Protein AF-A0A1Q3SQ73-F1 (afdb_monomer)

Nearest PDB structures (foldseek):
  5zgh-assembly1_K  TM=6.640E-01  e=5.331E+00  Cyanidioschyzon merolae strain 10D
  7blz-assembly1_K  TM=6.753E-01  e=7.425E+00  Cyanidioschyzon merolae strain 10D
  5zgb-assembly1_K  TM=6.722E-01  e=7.425E+00  Cyanidioschyzon merolae strain 10D

Sequence (64 aa):
MNVVQLVMFAWVSVWVLCDSFMPSMAHVDKLRACAIAAFVAAYTNNAHGELWKVLKRKKREDLR

Foldseek 3Di:
DDLVVQLVVQLVVLLVVCCVPPVVDDPVVNVVSSVVSSVVSSVVVVVVVVVVVVVVVVVVVVVD

Structure (mmCIF, N/CA/C/O backbone):
data_AF-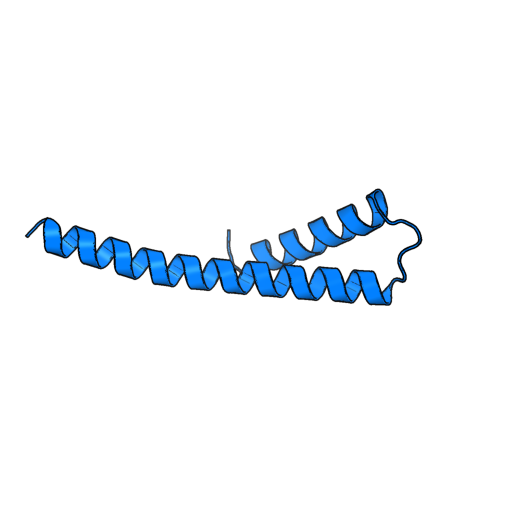A0A1Q3SQ73-F1
#
_entry.id   AF-A0A1Q3SQ73-F1
#
loop_
_atom_site.group_PDB
_atom_site.id
_atom_site.type_symbol
_atom_site.label_atom_id
_atom_site.label_alt_id
_atom_site.label_comp_id
_atom_site.label_asym_id
_atom_site.label_entity_id
_atom_site.label_seq_id
_atom_site.pdbx_PDB_ins_code
_atom_site.Cartn_x
_atom_site.Cartn_y
_atom_site.Cartn_z
_atom_site.occupancy
_atom_site.B_iso_or_equiv
_atom_site.auth_seq_id
_atom_site.auth_comp_id
_atom_site.auth_asym_id
_atom_site.auth_atom_id
_atom_site.pdbx_PDB_model_num
ATOM 1 N N . MET A 1 1 ? -4.610 -10.311 9.497 1.00 75.81 1 MET A N 1
ATOM 2 C CA . MET A 1 1 ? -3.272 -10.235 8.874 1.00 75.81 1 MET A CA 1
ATOM 3 C C . MET A 1 1 ? -2.418 -9.300 9.715 1.00 75.81 1 MET A C 1
ATOM 5 O O . MET A 1 1 ? -2.956 -8.288 10.152 1.00 75.81 1 MET A O 1
ATOM 9 N N . ASN A 1 2 ? -1.164 -9.641 10.033 1.00 88.94 2 ASN A N 1
ATOM 10 C CA . ASN A 1 2 ? -0.320 -8.707 10.790 1.00 88.94 2 ASN A CA 1
ATOM 11 C C . ASN A 1 2 ? 0.109 -7.522 9.890 1.00 88.94 2 ASN A C 1
ATOM 13 O O . ASN A 1 2 ? -0.018 -7.592 8.666 1.00 88.94 2 ASN A O 1
ATOM 17 N N . VAL A 1 3 ? 0.592 -6.424 10.483 1.00 88.19 3 VAL A N 1
ATOM 18 C CA . VAL A 1 3 ? 0.938 -5.199 9.732 1.00 88.19 3 VAL A CA 1
ATOM 19 C C . VAL A 1 3 ? 2.032 -5.459 8.693 1.00 88.19 3 VAL A C 1
ATOM 21 O O . VAL A 1 3 ? 1.942 -4.966 7.575 1.00 88.19 3 VAL A O 1
ATOM 24 N N . VAL A 1 4 ? 3.027 -6.283 9.026 1.00 91.00 4 VAL A N 1
ATOM 25 C CA . VAL A 1 4 ? 4.136 -6.620 8.120 1.00 91.00 4 VAL A CA 1
ATOM 26 C C . VAL A 1 4 ? 3.630 -7.355 6.877 1.00 91.00 4 VAL A C 1
ATOM 28 O O . VAL A 1 4 ? 3.975 -6.987 5.761 1.00 91.00 4 VAL A O 1
ATOM 31 N N . GLN A 1 5 ? 2.758 -8.347 7.051 1.00 93.19 5 GLN A N 1
ATOM 32 C CA . GLN A 1 5 ? 2.131 -9.089 5.958 1.00 93.19 5 GLN A CA 1
ATOM 33 C C . GLN A 1 5 ? 1.280 -8.172 5.073 1.00 93.19 5 GLN A C 1
ATOM 35 O O . GLN A 1 5 ? 1.330 -8.298 3.855 1.00 93.19 5 GLN A O 1
ATOM 40 N N . LEU A 1 6 ? 0.542 -7.228 5.668 1.00 93.31 6 LEU A N 1
ATOM 41 C CA . LEU A 1 6 ? -0.246 -6.246 4.922 1.00 93.31 6 LEU A CA 1
ATOM 42 C C . LEU A 1 6 ? 0.635 -5.338 4.062 1.00 93.31 6 LEU A C 1
ATOM 44 O O . LEU A 1 6 ? 0.335 -5.123 2.890 1.00 93.31 6 LEU A O 1
ATOM 48 N N . VAL A 1 7 ? 1.728 -4.840 4.634 1.00 93.88 7 VAL A N 1
ATOM 49 C CA . VAL A 1 7 ? 2.687 -3.981 3.935 1.00 93.88 7 VAL A CA 1
ATOM 50 C C . VAL A 1 7 ? 3.366 -4.734 2.792 1.00 93.88 7 VAL A C 1
ATOM 52 O O . VAL A 1 7 ? 3.414 -4.224 1.675 1.00 93.88 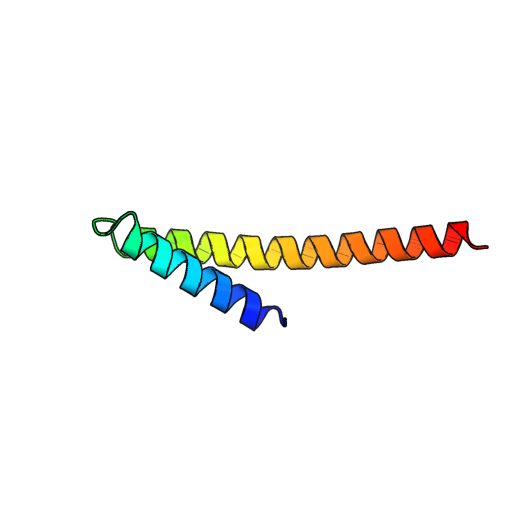7 VAL A O 1
ATOM 55 N N . MET A 1 8 ? 3.827 -5.964 3.036 1.00 94.31 8 MET A N 1
ATOM 56 C CA . MET A 1 8 ? 4.447 -6.802 2.003 1.00 94.31 8 MET A CA 1
ATOM 57 C C . MET A 1 8 ? 3.463 -7.139 0.882 1.00 94.31 8 MET A C 1
ATOM 59 O O . MET A 1 8 ? 3.817 -7.068 -0.292 1.00 94.31 8 MET A O 1
ATOM 63 N N . PHE A 1 9 ? 2.213 -7.456 1.227 1.00 95.44 9 PHE A N 1
ATOM 64 C CA . PHE A 1 9 ? 1.166 -7.710 0.243 1.00 95.44 9 PHE A CA 1
ATOM 65 C C . PHE A 1 9 ? 0.885 -6.475 -0.621 1.00 95.44 9 PHE A C 1
ATOM 67 O O . PHE A 1 9 ? 0.841 -6.589 -1.846 1.00 95.44 9 PHE A O 1
ATOM 74 N N . ALA A 1 10 ? 0.738 -5.296 -0.008 1.00 94.38 10 ALA A N 1
ATOM 75 C CA . ALA A 1 10 ? 0.520 -4.043 -0.729 1.00 94.38 10 ALA A CA 1
ATOM 76 C C . ALA A 1 10 ? 1.696 -3.715 -1.662 1.00 94.38 10 ALA A C 1
ATOM 78 O O . ALA A 1 10 ? 1.479 -3.365 -2.821 1.00 94.38 10 ALA A O 1
ATOM 79 N N . TRP A 1 11 ? 2.929 -3.898 -1.182 1.00 95.38 11 TRP A N 1
ATOM 80 C CA . TR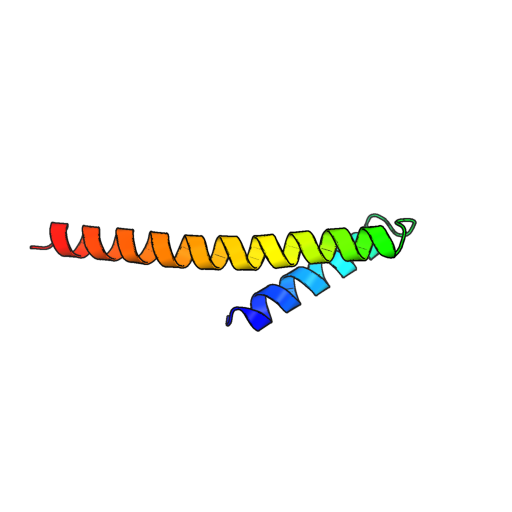P A 1 11 ? 4.145 -3.698 -1.968 1.00 95.38 11 TRP A CA 1
ATOM 81 C C . TRP A 1 11 ? 4.177 -4.595 -3.211 1.00 95.38 11 TRP A C 1
ATOM 83 O O . TRP A 1 11 ? 4.290 -4.099 -4.330 1.00 95.38 11 TRP A O 1
ATOM 93 N N . VAL A 1 12 ? 4.034 -5.913 -3.030 1.00 96.19 12 VAL A N 1
ATOM 94 C CA . VAL A 1 12 ? 4.082 -6.885 -4.137 1.00 96.19 12 VAL A CA 1
ATOM 95 C C . VAL A 1 12 ? 2.930 -6.664 -5.115 1.00 96.19 12 VAL A C 1
ATOM 97 O O . VAL A 1 12 ? 3.140 -6.711 -6.324 1.00 96.19 12 VAL A O 1
ATOM 100 N N . SER A 1 13 ? 1.728 -6.377 -4.614 1.00 96.44 13 SER A N 1
ATOM 101 C CA . SER A 1 13 ? 0.563 -6.130 -5.469 1.00 96.44 13 SER A CA 1
ATOM 102 C C . SER A 1 13 ? 0.789 -4.928 -6.378 1.00 96.44 13 SER A C 1
ATOM 104 O O . SER A 1 13 ? 0.579 -5.026 -7.582 1.00 96.44 13 SER A O 1
ATOM 106 N N . VAL A 1 14 ? 1.271 -3.808 -5.831 1.00 96.38 14 VAL A N 1
ATOM 107 C CA . VAL A 1 14 ? 1.550 -2.614 -6.639 1.00 96.38 14 VAL A CA 1
ATOM 108 C C . VAL A 1 14 ? 2.683 -2.856 -7.622 1.00 96.38 14 VAL A C 1
ATOM 110 O O . VAL A 1 14 ? 2.569 -2.430 -8.766 1.00 96.38 14 VAL A O 1
ATOM 113 N N . TRP A 1 15 ? 3.714 -3.604 -7.234 1.00 96.19 15 TRP A N 1
ATOM 114 C CA . TRP A 1 15 ? 4.776 -3.988 -8.157 1.00 96.19 15 TRP A CA 1
ATOM 115 C C . TRP A 1 15 ? 4.233 -4.743 -9.377 1.00 96.19 15 TRP A C 1
ATOM 117 O O . TRP A 1 15 ? 4.479 -4.351 -10.517 1.00 96.19 15 TRP A O 1
ATOM 127 N N . VAL A 1 16 ? 3.441 -5.793 -9.138 1.00 96.69 16 VAL A N 1
ATOM 128 C CA . VAL A 1 16 ? 2.834 -6.613 -10.196 1.00 96.69 16 VAL A CA 1
ATOM 129 C C . VAL A 1 16 ? 1.897 -5.780 -11.069 1.00 96.69 16 VAL A C 1
ATOM 131 O O . VAL A 1 16 ? 1.910 -5.925 -12.291 1.00 96.69 16 VAL A O 1
ATOM 134 N N . LEU A 1 17 ? 1.113 -4.879 -10.473 1.00 95.69 17 LEU A N 1
ATOM 135 C CA . LEU A 1 17 ? 0.243 -3.968 -11.218 1.00 95.69 17 LEU A CA 1
ATOM 136 C C . LEU A 1 17 ? 1.057 -3.005 -12.094 1.00 95.69 17 LEU A C 1
ATOM 138 O O . LEU A 1 17 ? 0.725 -2.825 -13.263 1.00 95.69 17 LEU A O 1
ATOM 142 N N . CYS A 1 18 ? 2.144 -2.430 -11.575 1.00 95.00 18 CYS A N 1
ATOM 143 C CA . CYS A 1 18 ? 3.040 -1.582 -12.356 1.00 95.00 18 CYS A CA 1
ATOM 144 C C . CYS A 1 18 ? 3.653 -2.345 -13.538 1.00 95.00 18 CYS A C 1
ATOM 146 O O . CYS A 1 18 ? 3.651 -1.824 -14.649 1.00 95.00 18 CYS A O 1
ATOM 148 N N . ASP A 1 19 ? 4.128 -3.575 -13.334 1.00 94.06 19 ASP A N 1
ATOM 149 C CA . ASP A 1 19 ? 4.687 -4.398 -14.416 1.00 94.06 19 ASP A CA 1
ATOM 150 C C . ASP A 1 19 ? 3.628 -4.811 -15.451 1.00 94.06 19 ASP A C 1
ATOM 152 O O . ASP A 1 19 ? 3.924 -4.860 -16.644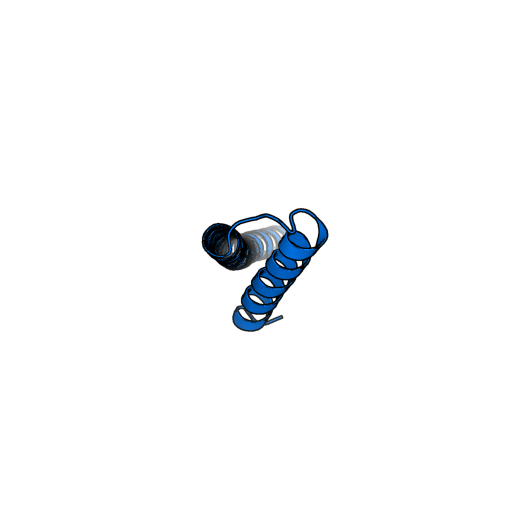 1.00 94.06 19 ASP A O 1
ATOM 156 N N . SER A 1 20 ? 2.388 -5.051 -15.018 1.00 96.44 20 SER A N 1
ATOM 157 C CA . SER A 1 20 ? 1.300 -5.497 -15.898 1.00 96.44 20 SER A CA 1
ATOM 158 C C . SER A 1 20 ? 0.703 -4.362 -16.734 1.00 96.44 20 SER A C 1
ATOM 160 O O . SER A 1 20 ? 0.403 -4.555 -17.909 1.00 96.44 20 SER A O 1
ATOM 162 N N . PHE A 1 21 ? 0.514 -3.180 -16.139 1.00 95.00 21 PHE A N 1
ATOM 163 C CA . PHE A 1 21 ? -0.187 -2.061 -16.781 1.00 95.00 21 PHE A CA 1
ATOM 164 C C . PHE A 1 21 ? 0.747 -0.974 -17.319 1.00 95.00 21 PHE A C 1
ATOM 166 O O . PHE A 1 21 ? 0.359 -0.227 -18.214 1.00 95.00 21 PHE A O 1
ATOM 173 N N . MET A 1 22 ? 1.967 -0.862 -16.789 1.00 93.50 22 MET A N 1
ATOM 174 C CA . MET A 1 22 ? 2.935 0.170 -17.168 1.00 93.50 22 MET A CA 1
ATOM 175 C C . MET A 1 22 ? 4.349 -0.426 -17.307 1.00 93.50 22 MET A C 1
ATO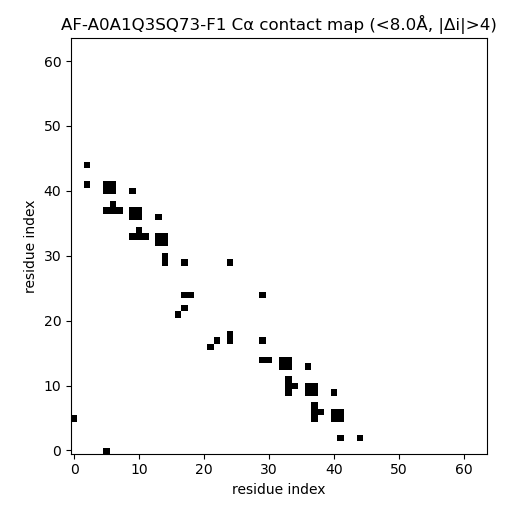M 177 O O . MET A 1 22 ? 5.267 -0.046 -16.573 1.00 93.50 22 MET A O 1
ATOM 181 N N . PRO A 1 23 ? 4.574 -1.347 -18.263 1.00 89.06 23 PRO A N 1
ATOM 182 C CA . PRO A 1 23 ? 5.844 -2.066 -18.384 1.00 89.06 23 PRO A CA 1
ATOM 183 C C . PRO A 1 23 ? 7.044 -1.137 -18.638 1.00 89.06 23 PRO A C 1
ATOM 185 O O . PRO A 1 23 ? 8.143 -1.421 -18.167 1.00 89.06 23 PRO A O 1
ATOM 188 N N . SER A 1 24 ? 6.833 0.005 -19.305 1.00 94.06 24 SER A N 1
ATOM 189 C CA . SER A 1 24 ? 7.858 1.025 -19.574 1.00 94.06 24 SER A CA 1
ATOM 190 C C . SER A 1 24 ? 8.131 1.979 -18.404 1.00 94.06 24 SER A C 1
ATOM 192 O O . SER A 1 24 ? 8.952 2.887 -18.535 1.00 94.06 24 SER A O 1
ATOM 194 N N . MET A 1 25 ? 7.438 1.825 -17.272 1.00 93.12 25 MET A N 1
ATOM 195 C CA . MET A 1 25 ? 7.639 2.669 -16.096 1.00 93.12 25 MET A CA 1
ATOM 196 C C . MET A 1 25 ? 9.056 2.481 -15.544 1.00 93.12 25 MET A C 1
ATOM 198 O O . MET A 1 25 ? 9.528 1.353 -15.369 1.00 93.12 25 MET A O 1
ATOM 202 N N . ALA A 1 26 ? 9.734 3.589 -15.244 1.00 95.31 26 ALA A N 1
ATOM 203 C CA . ALA A 1 26 ? 11.075 3.551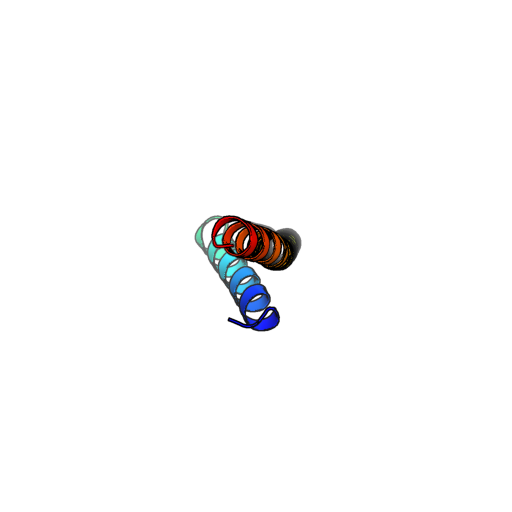 -14.681 1.00 95.31 26 ALA A CA 1
ATOM 204 C C . ALA A 1 26 ? 11.076 2.826 -13.327 1.00 95.31 26 ALA A C 1
ATOM 206 O O . ALA A 1 26 ? 10.175 2.995 -12.503 1.00 95.31 26 ALA A O 1
ATOM 207 N N . HIS A 1 27 ? 12.125 2.042 -13.070 1.00 93.75 27 HIS A N 1
ATOM 208 C CA . HIS A 1 27 ? 12.253 1.241 -11.849 1.00 93.75 27 HIS A CA 1
ATOM 209 C C . HIS A 1 27 ? 12.135 2.088 -10.567 1.00 93.75 27 HIS A C 1
ATOM 211 O O . HIS A 1 27 ? 11.499 1.680 -9.599 1.00 93.75 27 HIS A O 1
ATOM 217 N N . VAL A 1 28 ? 12.691 3.305 -10.582 1.00 95.69 28 VAL A N 1
ATOM 218 C CA . VAL A 1 28 ? 12.617 4.254 -9.459 1.00 95.69 28 VAL A CA 1
ATOM 219 C C . VAL A 1 28 ? 11.176 4.673 -9.164 1.00 95.69 28 VAL A C 1
ATOM 221 O O . VAL A 1 28 ? 10.789 4.768 -8.000 1.00 95.69 28 VAL A O 1
ATOM 224 N N . ASP A 1 29 ? 10.358 4.879 -10.193 1.00 94.69 29 ASP A N 1
ATOM 225 C CA . ASP A 1 29 ? 8.962 5.269 -10.004 1.00 94.69 29 ASP A CA 1
ATOM 226 C C . ASP A 1 29 ? 8.114 4.091 -9.513 1.00 94.69 29 ASP A C 1
ATOM 228 O O . ASP A 1 29 ? 7.232 4.288 -8.676 1.00 94.69 29 ASP A O 1
ATOM 232 N N . LYS A 1 30 ? 8.431 2.855 -9.932 1.00 93.88 30 LYS A N 1
ATOM 233 C CA . LYS A 1 30 ? 7.818 1.636 -9.3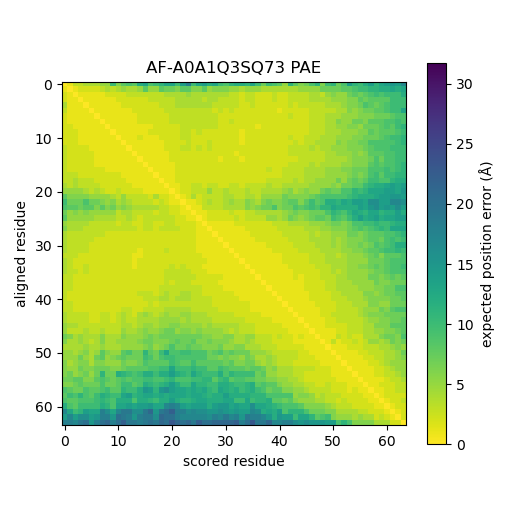70 1.00 93.88 30 LYS A CA 1
ATOM 234 C C . LYS A 1 30 ? 8.099 1.518 -7.871 1.00 93.88 30 LYS A C 1
ATOM 236 O O . LYS A 1 30 ? 7.177 1.296 -7.088 1.00 93.88 30 LYS A O 1
ATOM 241 N N . LEU A 1 31 ? 9.349 1.743 -7.453 1.00 95.44 31 LEU A N 1
ATOM 242 C CA . LEU A 1 31 ? 9.734 1.750 -6.036 1.00 95.44 31 LEU A CA 1
ATOM 243 C C . LEU A 1 31 ? 8.982 2.826 -5.241 1.00 95.44 31 LEU A C 1
ATOM 245 O O . LEU A 1 31 ? 8.496 2.548 -4.145 1.00 95.44 31 LEU A O 1
ATOM 249 N N . ARG A 1 32 ? 8.834 4.037 -5.797 1.00 95.81 32 ARG A N 1
ATOM 250 C CA . ARG A 1 32 ? 8.047 5.115 -5.173 1.00 95.81 32 ARG A CA 1
ATOM 251 C C . ARG A 1 32 ? 6.579 4.726 -5.015 1.00 95.81 32 ARG A C 1
ATOM 253 O O . ARG A 1 32 ? 6.027 4.905 -3.933 1.00 95.81 32 ARG A O 1
ATOM 260 N N . ALA A 1 33 ? 5.962 4.162 -6.053 1.00 94.25 33 ALA A N 1
ATOM 261 C CA . ALA A 1 33 ? 4.574 3.711 -6.006 1.00 94.25 33 ALA A CA 1
ATOM 262 C C . ALA A 1 33 ? 4.365 2.627 -4.935 1.00 94.25 33 ALA A C 1
ATOM 264 O O . ALA A 1 33 ? 3.436 2.719 -4.130 1.00 94.25 33 ALA A O 1
ATOM 265 N N . CYS A 1 34 ? 5.270 1.647 -4.864 1.00 96.12 34 CYS A N 1
ATOM 266 C CA . CYS A 1 34 ? 5.217 0.591 -3.856 1.00 96.12 34 CYS A CA 1
ATOM 267 C C . CYS A 1 34 ? 5.396 1.142 -2.432 1.00 96.12 34 CYS A C 1
ATOM 269 O O . CYS A 1 34 ? 4.669 0.737 -1.525 1.00 96.12 34 CYS A O 1
ATOM 271 N N . ALA A 1 35 ? 6.303 2.106 -2.233 1.00 94.81 35 ALA A N 1
ATOM 272 C CA . ALA A 1 35 ? 6.506 2.758 -0.940 1.00 94.81 35 ALA A CA 1
ATOM 273 C C . ALA A 1 35 ? 5.273 3.554 -0.485 1.00 94.81 35 ALA A C 1
ATOM 275 O O . ALA A 1 35 ? 4.864 3.445 0.672 1.00 94.81 35 ALA A O 1
ATOM 276 N N . ILE A 1 36 ? 4.641 4.307 -1.394 1.00 95.81 36 ILE A N 1
ATOM 277 C CA . ILE A 1 36 ? 3.396 5.035 -1.109 1.00 95.81 36 ILE A CA 1
ATOM 278 C C . ILE A 1 36 ? 2.290 4.049 -0.722 1.00 95.81 36 ILE A C 1
ATOM 280 O O . ILE A 1 36 ? 1.618 4.243 0.288 1.00 95.81 36 ILE A O 1
ATOM 284 N N . ALA A 1 37 ? 2.126 2.962 -1.475 1.00 94.69 37 ALA A N 1
ATOM 285 C CA . ALA A 1 37 ? 1.096 1.965 -1.202 1.00 94.69 37 ALA A CA 1
ATOM 286 C C . ALA A 1 37 ? 1.303 1.244 0.136 1.00 94.69 37 ALA A C 1
ATOM 288 O O . ALA A 1 37 ? 0.355 1.084 0.906 1.00 94.69 37 ALA A O 1
ATOM 289 N N . ALA A 1 38 ? 2.544 0.864 0.445 1.00 94.38 38 ALA A N 1
ATOM 290 C CA . ALA A 1 38 ? 2.927 0.305 1.737 1.00 94.38 38 ALA A CA 1
ATOM 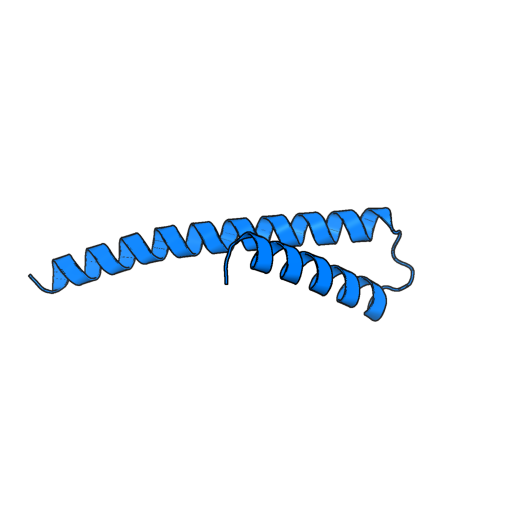291 C C . ALA A 1 38 ? 2.582 1.256 2.894 1.00 94.38 38 ALA A C 1
ATOM 293 O O . ALA A 1 38 ? 1.987 0.835 3.890 1.00 94.38 38 ALA A O 1
ATOM 294 N N . PHE A 1 39 ? 2.909 2.544 2.746 1.00 93.81 39 PHE A N 1
ATOM 295 C CA . PHE A 1 39 ? 2.610 3.561 3.750 1.00 93.81 39 PHE A CA 1
ATOM 296 C C . PHE A 1 39 ? 1.101 3.745 3.949 1.00 93.81 39 PHE A C 1
ATOM 298 O O . PHE A 1 39 ? 0.624 3.721 5.084 1.00 93.81 39 PHE A O 1
ATOM 305 N N . VAL A 1 40 ? 0.337 3.861 2.859 1.00 94.88 40 VAL A N 1
ATOM 306 C CA . VAL A 1 40 ? -1.126 3.999 2.906 1.00 94.88 40 VAL A CA 1
ATOM 307 C C . VAL A 1 40 ? -1.762 2.781 3.573 1.00 94.88 40 VAL A C 1
ATOM 309 O O . VAL A 1 40 ? -2.575 2.944 4.478 1.00 94.88 40 VAL A O 1
ATOM 312 N N . ALA A 1 41 ? -1.352 1.565 3.208 1.00 94.12 41 ALA A N 1
ATOM 313 C CA . ALA A 1 41 ? -1.889 0.344 3.803 1.00 94.12 41 ALA A CA 1
ATOM 314 C C . ALA A 1 41 ? -1.639 0.280 5.321 1.00 94.12 41 ALA A C 1
ATOM 316 O O . ALA A 1 41 ? -2.553 -0.027 6.091 1.00 94.12 41 ALA A O 1
ATOM 317 N N . ALA A 1 42 ? -0.425 0.619 5.766 1.00 92.19 42 ALA A N 1
ATOM 318 C CA . ALA A 1 42 ? -0.093 0.677 7.187 1.00 92.19 42 ALA A CA 1
ATOM 319 C C . ALA A 1 42 ? -0.909 1.752 7.924 1.00 92.19 42 ALA A C 1
ATOM 321 O O . ALA A 1 42 ? -1.482 1.480 8.984 1.00 92.19 42 ALA A O 1
ATOM 322 N N . TYR A 1 43 ? -1.002 2.953 7.345 1.00 93.25 43 TYR A N 1
ATOM 323 C CA . TYR A 1 43 ? -1.745 4.071 7.918 1.00 93.25 43 TYR A CA 1
ATOM 324 C C . TYR A 1 43 ? -3.237 3.753 8.055 1.00 93.25 43 TYR A C 1
ATOM 326 O O . TYR A 1 43 ? -3.798 3.881 9.144 1.00 93.25 43 TYR A O 1
ATOM 334 N N . THR A 1 44 ? -3.876 3.274 6.986 1.00 92.56 44 THR A N 1
ATOM 335 C CA . THR A 1 44 ? -5.300 2.920 6.982 1.00 92.56 44 THR A CA 1
ATOM 336 C C . THR A 1 44 ? -5.598 1.800 7.971 1.00 92.56 44 THR A C 1
ATOM 338 O O . THR A 1 44 ? -6.610 1.859 8.664 1.00 92.56 44 THR A O 1
ATOM 341 N N . ASN A 1 45 ? -4.709 0.811 8.104 1.00 92.69 45 ASN A N 1
ATOM 342 C CA . ASN A 1 45 ? -4.876 -0.252 9.091 1.00 92.69 45 ASN A CA 1
ATOM 343 C C . ASN A 1 45 ? -4.828 0.281 10.532 1.00 92.69 45 ASN A C 1
ATOM 345 O O . ASN A 1 45 ? -5.637 -0.124 11.367 1.00 92.69 45 ASN A O 1
ATOM 349 N N . ASN A 1 46 ? -3.926 1.223 10.821 1.00 91.38 46 ASN A N 1
ATOM 350 C CA . ASN A 1 46 ? -3.864 1.862 12.134 1.00 91.38 46 ASN A CA 1
ATOM 351 C C . ASN A 1 46 ? -5.108 2.726 12.405 1.00 91.38 46 ASN A C 1
ATOM 353 O O . ASN A 1 46 ? -5.738 2.600 13.455 1.00 91.38 46 ASN A O 1
ATOM 357 N N . ALA A 1 47 ? -5.512 3.546 11.430 1.00 91.00 47 ALA A N 1
ATOM 358 C CA . ALA A 1 47 ? -6.702 4.388 11.523 1.00 91.00 47 ALA A CA 1
ATOM 359 C C . ALA A 1 47 ? -7.979 3.555 11.725 1.00 91.00 47 ALA A C 1
ATOM 361 O O . ALA A 1 47 ? -8.816 3.887 12.565 1.00 91.00 47 ALA A O 1
ATOM 362 N N . HIS A 1 48 ? -8.103 2.433 11.010 1.00 92.50 48 HIS A N 1
ATOM 363 C CA . HIS A 1 48 ? -9.197 1.484 11.190 1.00 92.50 48 HIS A CA 1
ATOM 364 C C . HIS A 1 48 ? -9.208 0.900 12.610 1.00 92.50 48 HIS A C 1
ATOM 366 O O . HIS A 1 48 ? -10.267 0.815 13.231 1.00 92.50 48 HIS A O 1
ATOM 372 N N . GLY A 1 49 ? -8.037 0.552 13.153 1.00 89.50 49 GLY A N 1
ATOM 373 C CA . GLY A 1 49 ? -7.893 0.065 14.524 1.00 89.50 49 GLY A CA 1
ATOM 374 C C . GLY A 1 49 ? -8.373 1.072 15.574 1.00 89.50 49 GLY A C 1
ATOM 375 O O . GLY A 1 49 ? -9.140 0.705 16.466 1.00 89.50 49 GLY A O 1
ATOM 376 N N . GLU A 1 50 ? -7.975 2.338 15.453 1.00 92.00 50 GLU A N 1
ATOM 377 C CA . GLU A 1 50 ? -8.417 3.403 16.364 1.00 92.00 50 GLU A CA 1
ATOM 378 C C . GLU A 1 50 ? -9.917 3.683 16.240 1.00 92.00 50 GLU A C 1
ATOM 380 O O . GLU A 1 50 ? -10.634 3.719 17.245 1.00 92.00 50 GLU A O 1
ATOM 385 N N . LEU A 1 51 ? -10.434 3.776 15.014 1.00 93.00 51 LEU A N 1
ATOM 386 C CA . LEU A 1 51 ? -11.863 3.973 14.779 1.00 93.00 51 LEU A CA 1
ATOM 387 C C . LEU A 1 51 ? -12.693 2.826 15.372 1.00 93.00 51 LEU A C 1
ATOM 389 O O . LEU A 1 51 ? -13.717 3.054 16.018 1.00 93.00 51 LEU A O 1
ATOM 393 N N . TRP A 1 52 ? -12.227 1.587 15.216 1.00 92.19 52 TRP A N 1
ATOM 394 C CA . TRP A 1 52 ? -12.896 0.411 15.761 1.00 92.19 52 TRP A CA 1
ATOM 395 C C . TRP A 1 52 ? -12.950 0.418 17.292 1.00 92.19 52 TRP A C 1
ATOM 397 O O . TRP A 1 52 ? -13.962 0.019 17.875 1.00 92.19 52 TRP A O 1
ATOM 407 N N . LYS A 1 53 ? -11.900 0.911 17.965 1.00 92.12 53 LYS A N 1
ATOM 408 C CA . LYS A 1 53 ? -11.900 1.094 19.426 1.00 92.12 53 LYS A CA 1
ATOM 409 C C . LYS A 1 53 ? -12.958 2.107 19.856 1.00 92.12 53 LYS A C 1
ATOM 411 O O . LYS A 1 53 ? -13.704 1.829 20.796 1.00 92.12 53 LYS A O 1
ATOM 416 N N . VAL A 1 54 ? -13.057 3.240 19.156 1.00 90.50 54 VAL A N 1
ATOM 417 C CA . VAL A 1 54 ? -14.060 4.280 19.436 1.00 90.50 54 VAL A CA 1
ATOM 418 C C . VAL A 1 54 ? -15.475 3.729 19.264 1.00 90.50 54 VAL A C 1
ATOM 420 O O . VAL A 1 54 ? -16.301 3.866 20.167 1.00 90.50 54 VAL A O 1
ATOM 423 N N . LEU A 1 55 ? -15.744 3.037 18.154 1.00 90.88 55 LEU A N 1
ATOM 424 C CA . LEU A 1 55 ? -17.052 2.433 17.882 1.00 90.88 55 LEU A CA 1
ATOM 425 C C . LEU A 1 55 ? -17.427 1.370 18.922 1.00 90.88 55 LEU A C 1
ATOM 427 O O . LEU A 1 55 ? -18.547 1.367 19.434 1.00 90.88 55 LEU A O 1
ATOM 431 N N . LYS A 1 56 ? -16.484 0.498 19.300 1.00 91.75 56 LYS A N 1
ATOM 432 C CA . LYS A 1 56 ? -16.702 -0.489 20.369 1.00 91.75 56 LYS A CA 1
ATOM 433 C C . LYS A 1 56 ? -16.965 0.156 21.726 1.00 91.75 56 LYS A C 1
ATOM 435 O O . LYS A 1 56 ? -17.703 -0.419 22.524 1.00 91.75 56 LYS A O 1
ATOM 440 N N . ARG A 1 57 ? -16.340 1.301 22.022 1.00 89.94 57 ARG A N 1
ATOM 441 C CA . ARG A 1 57 ? -16.581 2.029 23.272 1.00 89.94 57 ARG A CA 1
ATOM 442 C C . ARG A 1 57 ? -18.000 2.586 23.307 1.00 89.94 57 ARG A C 1
ATOM 444 O O . ARG A 1 57 ? -18.717 2.255 24.243 1.00 89.94 57 ARG A O 1
ATOM 451 N N . LYS A 1 58 ? -18.420 3.291 22.251 1.00 89.00 58 LYS A N 1
ATOM 452 C CA . LYS A 1 58 ? -19.783 3.834 22.125 1.00 89.00 58 LYS A CA 1
ATOM 453 C C . LYS A 1 58 ? -20.853 2.751 22.258 1.00 89.00 58 LYS A C 1
ATOM 455 O O . LYS A 1 58 ? -21.712 2.851 23.117 1.00 89.00 58 LYS A O 1
ATOM 460 N N . LYS A 1 59 ? -20.710 1.633 21.536 1.00 89.75 59 LYS A N 1
ATOM 461 C CA . LYS A 1 59 ? -21.659 0.508 21.630 1.00 89.75 59 LYS A CA 1
ATOM 462 C C . LYS A 1 59 ? -21.804 -0.057 23.054 1.00 89.75 59 LYS A C 1
ATOM 464 O O . LYS A 1 59 ? -22.861 -0.568 23.398 1.00 89.75 59 LYS A O 1
ATOM 469 N N . ARG A 1 60 ? -20.742 -0.034 23.871 1.00 87.25 60 ARG A N 1
ATOM 470 C CA . ARG A 1 60 ? -20.809 -0.483 25.275 1.00 87.25 60 ARG A CA 1
ATOM 471 C C . ARG A 1 60 ? -21.463 0.539 26.200 1.00 87.25 60 ARG A C 1
ATOM 473 O O . ARG A 1 60 ? -22.011 0.124 27.212 1.00 87.25 60 ARG A O 1
ATOM 480 N N . GLU A 1 61 ? -21.353 1.824 25.882 1.00 88.25 61 GLU A N 1
ATOM 481 C CA . GLU A 1 61 ? -22.042 2.904 26.592 1.00 88.25 61 GLU A CA 1
ATOM 482 C C . GLU A 1 61 ? -23.548 2.862 26.276 1.00 88.25 61 GLU A C 1
ATOM 484 O O . GLU A 1 61 ? -24.336 2.899 27.206 1.00 88.25 61 GLU A O 1
ATOM 489 N N . ASP A 1 62 ? -23.940 2.632 25.015 1.00 83.31 62 ASP A N 1
ATOM 490 C CA . ASP A 1 62 ? -25.353 2.527 24.592 1.00 83.31 62 ASP A CA 1
ATOM 491 C C . ASP A 1 62 ? -26.100 1.298 25.162 1.00 83.31 62 ASP A C 1
ATOM 493 O O . ASP A 1 62 ? -27.326 1.247 25.145 1.00 83.31 62 ASP A O 1
ATOM 497 N N . LEU A 1 63 ? -25.370 0.268 25.611 1.00 73.94 63 LEU A N 1
ATOM 498 C CA . LEU A 1 63 ? -25.929 -0.966 26.188 1.00 73.94 63 LEU A CA 1
ATOM 499 C C . LEU A 1 63 ? -26.093 -0.912 27.719 1.00 73.94 63 LEU A C 1
ATOM 501 O O . LEU A 1 63 ? -26.544 -1.900 28.301 1.00 73.94 63 LEU A O 1
ATOM 505 N N . ARG A 1 64 ? -25.666 0.175 28.370 1.00 67.00 64 ARG A N 1
ATOM 506 C CA . ARG A 1 64 ? -25.790 0.399 29.817 1.00 67.00 64 ARG A CA 1
ATOM 507 C C . ARG A 1 64 ? -26.897 1.396 30.109 1.00 67.00 64 ARG A C 1
ATOM 509 O O . ARG A 1 64 ? -27.547 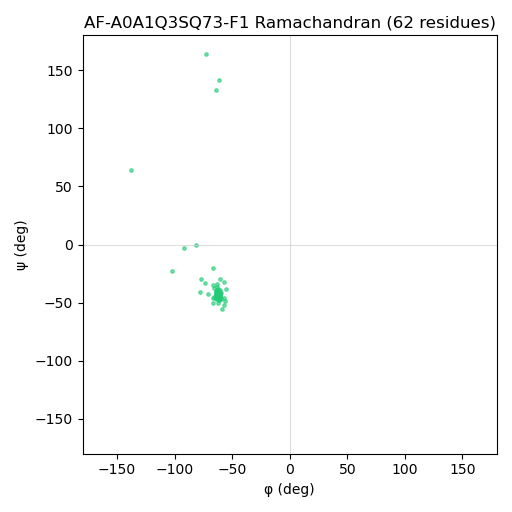1.201 31.156 1.00 67.00 64 ARG A O 1
#

Secondary structure (DSSP, 8-state):
--HHHHHHHHHHHHHHHHHHH-TTS-HHHHHHHHHHHHHHHHHHHHHHHHHHHHHHHHHHHTT-

Solvent-accessible surface area (backbone atoms only — not comparable to full-atom values): 3517 Å² total; per-residue (Å²): 129,56,70,67,59,48,27,52,49,39,26,53,51,44,46,53,48,39,56,73,78,39,67,87,58,54,69,70,57,50,53,50,52,19,50,52,40,22,50,50,51,50,50,53,53,52,52,51,53,54,52,49,52,54,52,56,48,53,57,55,59,76,75,108

pLDDT: mean 92.11, std 5.2, range [67.0, 96.69]

Mean predicted aligned error: 4.79 Å

Radius of gyration: 17.07 Å; Cα contacts (8 Å, |Δi|>4): 33; chains: 1; bounding box: 38×16×49 Å